Protein AF-A0A958K4T0-F1 (afdb_monomer)

pLDDT: mean 79.33, std 17.65, range [41.06, 98.12]

Structure (mmCIF, N/CA/C/O backbone):
data_AF-A0A958K4T0-F1
#
_entry.id   AF-A0A958K4T0-F1
#
loop_
_atom_site.group_PDB
_atom_site.id
_atom_site.type_symbol
_atom_site.label_atom_id
_atom_site.label_alt_id
_atom_site.label_comp_id
_atom_site.label_asym_id
_atom_site.label_entity_id
_atom_site.label_seq_id
_atom_site.pdbx_PDB_ins_code
_atom_site.Cartn_x
_atom_site.Cartn_y
_atom_site.Cartn_z
_atom_site.occupancy
_atom_site.B_iso_or_equiv
_atom_site.auth_seq_id
_atom_site.auth_comp_id
_atom_site.auth_asym_id
_atom_site.auth_atom_id
_atom_site.pdbx_PDB_model_num
ATOM 1 N N . MET A 1 1 ? 72.490 15.013 -72.540 1.00 47.81 1 MET A N 1
ATOM 2 C CA . MET A 1 1 ? 71.135 15.103 -71.941 1.00 47.81 1 MET A CA 1
ATOM 3 C C . MET A 1 1 ? 70.539 13.709 -71.715 1.00 47.81 1 MET A C 1
ATOM 5 O O . MET A 1 1 ? 69.654 13.302 -72.452 1.00 47.81 1 MET A O 1
ATOM 9 N N . ARG A 1 2 ? 71.038 12.931 -70.743 1.00 43.59 2 ARG A N 1
ATOM 10 C CA . ARG A 1 2 ? 70.554 11.553 -70.482 1.00 43.59 2 ARG A CA 1
ATOM 11 C C . ARG A 1 2 ? 70.583 11.146 -68.995 1.00 43.59 2 ARG A C 1
ATOM 13 O O . ARG A 1 2 ? 70.675 9.969 -68.692 1.00 43.59 2 ARG A O 1
ATOM 20 N N . ILE A 1 3 ? 70.524 12.107 -68.066 1.00 50.81 3 ILE A N 1
ATOM 21 C CA . ILE A 1 3 ? 70.621 11.822 -66.613 1.00 50.81 3 ILE A CA 1
ATOM 22 C C . ILE A 1 3 ? 69.413 12.365 -65.816 1.00 50.81 3 ILE A C 1
ATOM 24 O O . ILE A 1 3 ? 69.164 11.941 -64.697 1.00 50.81 3 ILE A O 1
ATOM 28 N N . ILE A 1 4 ? 68.567 13.215 -66.411 1.00 52.19 4 ILE A N 1
ATOM 29 C CA . ILE A 1 4 ? 67.439 13.857 -65.701 1.00 52.19 4 ILE A CA 1
ATOM 30 C C . ILE A 1 4 ? 66.176 12.966 -65.661 1.00 52.19 4 ILE A C 1
ATOM 32 O O . ILE A 1 4 ? 65.292 13.169 -64.838 1.00 52.19 4 ILE A O 1
ATOM 36 N N . CYS A 1 5 ? 66.096 11.922 -66.493 1.00 45.91 5 CYS A N 1
ATOM 37 C CA . CYS A 1 5 ? 64.881 11.104 -66.624 1.00 45.91 5 CYS A CA 1
ATOM 38 C C . CYS A 1 5 ? 64.717 10.020 -65.534 1.00 45.91 5 CYS A C 1
ATOM 40 O O . CYS A 1 5 ? 63.633 9.473 -65.382 1.00 45.91 5 CYS A O 1
ATOM 42 N N . TRP A 1 6 ? 65.762 9.722 -64.751 1.00 48.47 6 TRP A N 1
ATOM 43 C CA . TRP A 1 6 ? 65.730 8.648 -63.740 1.00 48.47 6 TRP A CA 1
ATOM 44 C C . TRP A 1 6 ? 65.346 9.105 -62.324 1.00 48.47 6 TRP A C 1
ATOM 46 O O . TRP A 1 6 ? 65.053 8.265 -61.482 1.00 48.47 6 TRP A O 1
ATOM 56 N N . LEU A 1 7 ? 65.293 10.414 -62.057 1.00 48.94 7 LEU A N 1
ATOM 57 C CA . LEU A 1 7 ? 64.934 10.950 -60.732 1.00 48.94 7 LEU A CA 1
ATOM 58 C C . LEU A 1 7 ? 63.441 11.278 -60.571 1.00 48.94 7 LEU A C 1
ATOM 60 O O . LEU A 1 7 ? 62.980 11.469 -59.453 1.00 48.94 7 LEU A O 1
ATOM 64 N N . ILE A 1 8 ? 62.670 11.315 -61.663 1.00 53.69 8 ILE A N 1
ATOM 65 C CA . ILE A 1 8 ? 61.227 11.618 -61.614 1.00 53.69 8 ILE A CA 1
ATOM 66 C C . ILE A 1 8 ? 60.390 10.328 -61.526 1.00 53.69 8 ILE A C 1
ATOM 68 O O . ILE A 1 8 ? 59.296 10.336 -60.968 1.00 53.69 8 ILE A O 1
ATOM 72 N N . ALA A 1 9 ? 60.921 9.190 -61.985 1.00 51.44 9 ALA A N 1
ATOM 73 C CA . ALA A 1 9 ? 60.217 7.906 -61.932 1.00 51.44 9 ALA A CA 1
ATOM 74 C C . ALA A 1 9 ? 60.155 7.288 -60.519 1.00 51.44 9 ALA A C 1
ATOM 76 O O . ALA A 1 9 ? 59.230 6.540 -60.220 1.00 51.44 9 ALA A O 1
ATOM 77 N N . THR A 1 10 ? 61.090 7.622 -59.625 1.00 53.91 10 THR A N 1
ATOM 78 C CA . THR A 1 10 ? 61.118 7.110 -58.241 1.00 53.91 10 THR A CA 1
ATOM 79 C C . THR A 1 10 ? 60.274 7.922 -57.258 1.00 53.91 10 THR A C 1
ATOM 81 O O . THR A 1 10 ? 59.956 7.420 -56.185 1.00 53.91 10 THR A O 1
ATOM 84 N N . LEU A 1 11 ? 59.838 9.134 -57.620 1.00 49.97 11 LEU A N 1
ATOM 85 C CA . LEU A 1 11 ? 58.947 9.961 -56.790 1.00 49.97 11 LEU A CA 1
ATOM 86 C C . LEU A 1 11 ? 57.449 9.720 -57.052 1.00 49.97 11 LEU A C 1
ATOM 88 O O . LEU A 1 11 ? 56.618 10.200 -56.288 1.00 49.97 11 LEU A O 1
ATOM 92 N N . LEU A 1 12 ? 57.094 8.940 -58.078 1.00 49.81 12 LEU A N 1
ATOM 93 C CA . LEU A 1 12 ? 55.703 8.602 -58.419 1.00 49.81 12 LEU A CA 1
ATOM 94 C C . LEU A 1 12 ? 55.259 7.202 -57.956 1.00 49.81 12 LEU A C 1
ATOM 96 O O . LEU A 1 12 ? 54.105 6.838 -58.154 1.00 49.81 12 LEU A O 1
ATOM 100 N N . PHE A 1 13 ? 56.131 6.436 -57.291 1.00 46.28 13 PHE A N 1
ATOM 101 C CA . PHE A 1 13 ? 55.822 5.080 -56.807 1.00 46.28 13 PHE A CA 1
ATOM 102 C C . PHE A 1 13 ? 55.464 4.989 -55.310 1.00 46.28 13 PHE A C 1
ATOM 104 O O . PHE A 1 13 ? 55.310 3.891 -54.788 1.00 46.28 13 PHE A O 1
ATOM 111 N N . CYS A 1 14 ? 55.271 6.121 -54.619 1.00 44.72 14 CYS A N 1
ATOM 112 C CA . CYS A 1 14 ? 54.814 6.160 -53.216 1.00 44.72 14 CYS A CA 1
ATOM 113 C C . CYS A 1 14 ? 53.329 6.544 -53.041 1.00 44.72 14 CYS A C 1
ATOM 115 O O . CYS A 1 14 ? 52.906 6.837 -51.926 1.00 44.72 14 CYS A O 1
ATOM 117 N N . SER A 1 15 ? 52.518 6.542 -54.106 1.00 48.66 15 SER A N 1
ATOM 118 C CA . S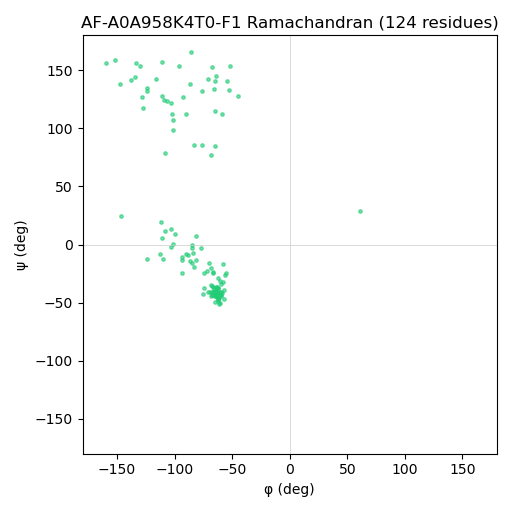ER A 1 15 ? 51.076 6.853 -54.015 1.00 48.66 15 SER A CA 1
ATOM 119 C C . SER A 1 15 ? 50.146 5.653 -54.212 1.00 48.66 15 SER A C 1
ATOM 121 O O . SER A 1 15 ? 48.940 5.838 -54.314 1.00 48.66 15 SER A O 1
ATOM 123 N N . SER A 1 16 ? 50.663 4.422 -54.210 1.00 41.06 16 SER A N 1
ATOM 124 C CA . SER A 1 16 ? 49.832 3.219 -54.066 1.00 41.06 16 SER A CA 1
ATOM 125 C C . SER A 1 16 ? 50.052 2.599 -52.692 1.00 41.06 16 SER A C 1
ATOM 127 O O . SER A 1 16 ? 50.768 1.616 -52.534 1.00 41.06 16 SER A O 1
ATOM 129 N N . CYS A 1 17 ? 49.408 3.186 -51.681 1.00 49.47 17 CYS A N 1
ATOM 130 C CA . CYS A 1 17 ? 48.959 2.408 -50.533 1.00 49.47 17 CYS A CA 1
ATOM 131 C C . CYS A 1 17 ? 47.890 1.428 -51.042 1.00 49.47 17 CYS A C 1
ATOM 133 O O . CYS A 1 17 ? 46.697 1.707 -50.954 1.00 49.47 17 CYS A O 1
ATOM 135 N N . GLU A 1 18 ? 48.301 0.271 -51.563 1.00 47.16 18 GLU A N 1
ATOM 136 C CA . GLU A 1 18 ? 47.472 -0.932 -51.471 1.00 47.16 18 GLU A CA 1
ATOM 137 C C . GLU A 1 18 ? 47.441 -1.338 -49.996 1.00 47.16 18 GLU A C 1
ATOM 139 O O . GLU A 1 18 ? 48.159 -2.217 -49.521 1.00 47.16 18 GLU A O 1
ATOM 144 N N . GLN A 1 19 ? 46.638 -0.608 -49.228 1.00 49.94 19 GLN A N 1
ATOM 145 C CA . GLN A 1 19 ? 46.312 -0.962 -47.864 1.00 49.94 19 GLN A CA 1
ATOM 146 C C . GLN A 1 19 ? 45.305 -2.104 -47.955 1.00 49.94 19 GLN A C 1
ATOM 148 O O . GLN A 1 19 ? 44.095 -1.897 -47.994 1.00 49.94 19 GLN A O 1
ATOM 153 N N . SER A 1 20 ? 45.842 -3.318 -48.080 1.00 49.03 20 SER A N 1
ATOM 154 C CA . SER A 1 20 ? 45.088 -4.555 -47.910 1.00 49.03 20 SER A CA 1
ATOM 155 C C . SER A 1 20 ? 44.215 -4.416 -46.653 1.00 49.03 20 SER A C 1
ATOM 157 O O . SER A 1 20 ? 44.745 -3.988 -45.617 1.00 49.03 20 SER A O 1
ATOM 159 N N . PRO A 1 21 ? 42.894 -4.677 -46.720 1.00 50.00 21 PRO A N 1
ATOM 160 C CA . PRO A 1 21 ? 42.018 -4.506 -45.571 1.00 50.00 21 PRO A CA 1
ATOM 161 C C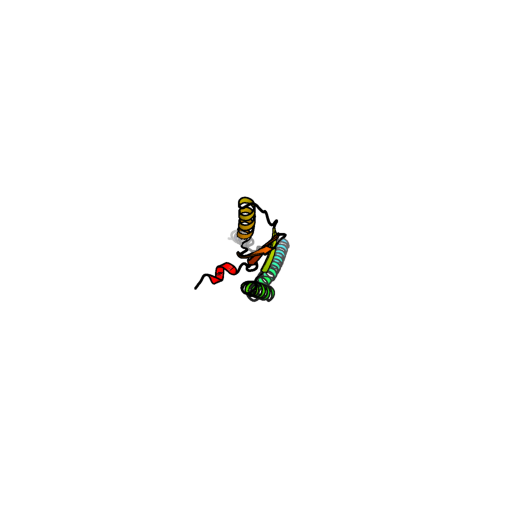 . PRO A 1 21 ? 42.530 -5.403 -44.444 1.00 50.00 21 PRO A C 1
ATOM 163 O O . PRO A 1 21 ? 42.566 -6.626 -44.549 1.00 50.00 21 PRO A O 1
ATOM 166 N N . SER A 1 22 ? 43.034 -4.768 -43.387 1.00 57.50 22 SER A N 1
ATOM 167 C CA . SER A 1 22 ? 43.553 -5.475 -42.224 1.00 57.50 22 SER A CA 1
ATOM 168 C C . SER A 1 22 ? 42.395 -6.202 -41.533 1.00 57.50 22 SER A C 1
ATOM 170 O O . SER A 1 22 ? 41.376 -5.558 -41.260 1.00 57.50 22 SER A O 1
ATOM 172 N N . PRO A 1 23 ? 42.549 -7.487 -41.158 1.00 63.56 23 PRO A N 1
ATOM 173 C CA . PRO A 1 23 ? 41.507 -8.268 -40.482 1.00 63.56 23 PRO A CA 1
ATOM 174 C C . PRO A 1 23 ? 41.036 -7.638 -39.159 1.00 63.56 23 PRO A C 1
ATOM 176 O O . PRO A 1 23 ? 39.962 -7.962 -38.660 1.00 63.56 23 PRO A O 1
ATOM 179 N N . ALA A 1 24 ? 41.811 -6.704 -38.596 1.00 65.69 24 ALA A N 1
ATOM 180 C CA . ALA A 1 24 ? 41.431 -5.939 -37.414 1.00 65.69 24 ALA A CA 1
ATOM 181 C C . ALA A 1 24 ? 40.267 -4.961 -37.668 1.00 65.69 24 ALA A C 1
ATOM 183 O O . ALA A 1 24 ? 39.436 -4.765 -36.784 1.00 65.69 24 ALA A O 1
ATOM 184 N N . ILE A 1 25 ? 40.178 -4.351 -38.857 1.00 71.62 25 ILE A N 1
ATOM 185 C CA . ILE A 1 25 ? 39.094 -3.404 -39.173 1.00 71.62 25 ILE A CA 1
ATOM 186 C C . ILE A 1 25 ? 37.782 -4.151 -39.419 1.00 71.62 25 ILE A C 1
ATOM 188 O O . ILE A 1 25 ? 36.729 -3.699 -38.966 1.00 71.62 25 ILE A O 1
ATOM 192 N N . ASP A 1 26 ? 37.846 -5.322 -40.051 1.00 73.69 26 ASP A N 1
ATOM 193 C CA . ASP A 1 26 ? 36.665 -6.156 -40.275 1.00 73.69 26 ASP A CA 1
ATOM 194 C C . ASP A 1 26 ? 36.093 -6.696 -38.956 1.00 73.69 26 ASP A C 1
ATOM 196 O O . ASP A 1 26 ? 34.887 -6.600 -38.736 1.00 73.69 26 ASP A O 1
ATOM 200 N N . GLN A 1 27 ? 36.944 -7.117 -38.011 1.00 73.00 27 GLN A N 1
ATOM 201 C CA . GLN A 1 27 ? 36.503 -7.527 -36.668 1.00 73.00 27 GLN A CA 1
ATOM 202 C C . GLN A 1 27 ? 35.849 -6.386 -35.876 1.00 73.00 27 GLN A C 1
ATOM 204 O O . GLN A 1 27 ? 34.851 -6.598 -35.184 1.00 73.00 27 GLN A O 1
ATOM 209 N N . VAL A 1 28 ? 36.373 -5.160 -35.984 1.00 77.38 28 VAL A N 1
ATOM 210 C CA . VAL A 1 28 ? 35.768 -3.984 -35.338 1.00 77.38 28 VAL A CA 1
ATOM 211 C C . VAL A 1 28 ? 34.416 -3.654 -35.970 1.00 77.38 28 VAL A C 1
ATOM 213 O O . VAL A 1 28 ? 33.462 -3.357 -35.252 1.00 77.38 28 VAL A O 1
ATOM 216 N N . LYS A 1 29 ? 34.298 -3.745 -37.298 1.00 80.88 29 LYS A N 1
ATOM 217 C CA . LYS A 1 29 ? 33.042 -3.514 -38.023 1.00 80.88 29 LYS A CA 1
ATOM 218 C C . LYS A 1 29 ? 31.979 -4.549 -37.653 1.00 80.88 29 LYS A C 1
ATOM 220 O O . LYS A 1 29 ? 30.824 -4.191 -37.421 1.00 80.88 29 LYS A O 1
ATOM 225 N N . GLU A 1 30 ? 32.372 -5.811 -37.539 1.00 78.31 30 GLU A N 1
ATOM 226 C CA . GLU A 1 30 ? 31.489 -6.910 -37.160 1.00 78.31 30 GLU A CA 1
ATOM 227 C C . GLU A 1 30 ? 31.046 -6.785 -35.692 1.00 78.31 30 GLU A C 1
ATOM 229 O O . GLU A 1 30 ? 29.847 -6.821 -35.398 1.00 78.31 30 GLU A O 1
ATOM 234 N N . GLY A 1 31 ? 31.974 -6.468 -34.780 1.00 71.88 31 GLY A N 1
ATOM 235 C CA . GLY A 1 31 ? 31.673 -6.167 -33.378 1.00 71.88 31 GLY A CA 1
ATOM 236 C C . GLY A 1 31 ? 30.722 -4.976 -33.209 1.00 71.88 31 GLY A C 1
ATOM 237 O O . GLY A 1 31 ? 29.744 -5.064 -32.458 1.00 71.88 31 GLY A O 1
ATOM 238 N N . LEU A 1 32 ? 30.944 -3.896 -33.964 1.00 81.50 32 LEU A N 1
ATOM 239 C CA . LEU A 1 32 ? 30.093 -2.705 -33.967 1.00 81.50 32 LEU A CA 1
ATOM 240 C C . LEU A 1 32 ? 28.691 -3.020 -34.506 1.00 81.50 32 LEU A C 1
ATOM 242 O O . LEU A 1 32 ? 27.703 -2.624 -33.890 1.00 81.50 32 LEU A O 1
ATOM 246 N N . SER A 1 33 ? 28.594 -3.778 -35.601 1.00 80.62 33 SER A N 1
ATOM 247 C CA . SER A 1 33 ? 27.310 -4.181 -36.187 1.00 80.62 33 SER A CA 1
ATOM 248 C C . SER A 1 33 ? 26.494 -5.069 -35.242 1.00 80.62 33 SER A C 1
ATOM 250 O O . SER A 1 33 ? 25.299 -4.840 -35.059 1.00 80.62 33 SER A O 1
ATOM 252 N N . SER A 1 34 ? 27.145 -6.008 -34.546 1.00 83.38 34 SER A N 1
ATOM 253 C CA . SER A 1 34 ? 26.477 -6.876 -33.571 1.00 83.38 34 SER A CA 1
ATOM 254 C C . SER A 1 34 ? 25.979 -6.093 -32.352 1.00 83.38 34 SER A C 1
ATOM 256 O O . SER A 1 34 ? 24.898 -6.366 -31.829 1.00 83.38 34 SER A O 1
ATOM 258 N N . THR A 1 35 ? 26.739 -5.083 -31.921 1.00 80.00 35 THR A N 1
ATOM 259 C CA . THR A 1 35 ? 26.374 -4.225 -30.789 1.00 80.00 35 THR A CA 1
ATOM 260 C C . THR A 1 35 ? 25.210 -3.311 -31.161 1.00 80.00 35 THR A C 1
ATOM 262 O O . THR A 1 35 ? 24.270 -3.178 -30.382 1.00 80.00 35 THR A O 1
ATOM 265 N N . TRP A 1 36 ? 25.217 -2.751 -32.374 1.00 80.44 36 TRP A N 1
ATOM 266 C CA . TRP A 1 36 ? 24.106 -1.958 -32.903 1.00 80.44 36 TRP A CA 1
ATOM 267 C C . TRP A 1 36 ? 22.832 -2.773 -33.095 1.00 80.44 36 TRP A C 1
ATOM 269 O O . TRP A 1 36 ? 21.760 -2.291 -32.746 1.00 80.44 36 TRP A O 1
ATOM 279 N N . SER A 1 37 ? 22.939 -4.012 -33.578 1.00 79.75 37 SER A N 1
ATOM 280 C CA . SER A 1 37 ? 21.782 -4.904 -33.714 1.00 79.75 37 SER A CA 1
ATOM 281 C C . SER A 1 37 ? 21.154 -5.208 -32.353 1.00 79.75 37 SER A C 1
ATOM 283 O O . SER A 1 37 ? 19.952 -5.045 -32.174 1.00 79.75 37 SER A O 1
ATOM 285 N N . LYS A 1 38 ? 21.972 -5.551 -31.347 1.00 81.19 38 LYS A N 1
ATOM 286 C CA . LYS A 1 38 ? 21.495 -5.797 -29.974 1.00 81.19 38 LYS A CA 1
ATOM 287 C C . LYS A 1 38 ? 20.906 -4.545 -29.320 1.00 81.19 38 LYS A C 1
ATOM 289 O O . LYS A 1 38 ? 19.935 -4.640 -28.564 1.00 81.19 38 LYS A O 1
ATOM 294 N N . ALA A 1 39 ? 21.487 -3.377 -29.591 1.00 77.50 39 ALA A N 1
ATOM 295 C CA . ALA A 1 39 ? 20.961 -2.101 -29.124 1.00 77.50 39 ALA A CA 1
ATOM 296 C C . ALA A 1 39 ? 19.612 -1.783 -29.786 1.00 77.50 39 ALA A C 1
ATOM 298 O O . ALA A 1 39 ? 18.685 -1.409 -29.076 1.00 77.50 39 ALA A O 1
ATOM 299 N N . GLY A 1 40 ? 19.476 -2.011 -31.097 1.00 79.19 40 GLY A N 1
ATOM 300 C CA . GLY A 1 40 ? 18.229 -1.851 -31.849 1.00 79.19 40 GLY A CA 1
ATOM 301 C C . GLY A 1 40 ? 17.116 -2.767 -31.344 1.00 79.19 40 GLY A C 1
ATOM 302 O O . GLY A 1 40 ? 16.059 -2.283 -30.962 1.00 79.19 40 GLY A O 1
ATOM 303 N N . GLU A 1 41 ? 17.387 -4.065 -31.193 1.00 76.31 41 GLU A N 1
ATOM 304 C CA . GLU A 1 41 ? 16.424 -5.033 -30.635 1.00 76.31 41 GLU A CA 1
ATOM 305 C C . GLU A 1 41 ? 16.000 -4.702 -29.197 1.00 76.31 41 GLU A C 1
ATOM 307 O O . GLU A 1 41 ? 14.890 -5.010 -28.752 1.00 76.31 41 GLU A O 1
ATOM 312 N N . THR A 1 42 ? 16.897 -4.101 -28.417 1.00 73.69 42 THR A N 1
ATOM 313 C CA . THR A 1 42 ? 16.563 -3.637 -27.070 1.00 73.69 42 THR A CA 1
ATOM 314 C C . THR A 1 42 ? 15.723 -2.369 -27.136 1.00 73.69 42 THR A C 1
ATOM 316 O O . THR A 1 42 ? 14.720 -2.291 -26.437 1.00 73.69 42 THR A O 1
ATOM 319 N N . LEU A 1 43 ? 16.068 -1.422 -28.008 1.00 73.38 43 LEU A N 1
ATOM 320 C CA . LEU A 1 43 ? 15.319 -0.186 -28.209 1.00 73.38 43 LEU A CA 1
ATOM 321 C C . LEU A 1 43 ? 13.887 -0.472 -28.675 1.00 73.38 43 LEU A C 1
ATOM 323 O O . LEU A 1 43 ? 12.947 0.078 -28.107 1.00 73.38 43 LEU A O 1
ATOM 327 N N . ASP A 1 44 ? 13.714 -1.400 -29.618 1.00 72.62 44 ASP A N 1
ATOM 328 C CA . ASP A 1 44 ? 12.414 -1.792 -30.166 1.00 72.62 44 ASP A CA 1
ATOM 329 C C . ASP A 1 44 ? 11.468 -2.337 -29.090 1.00 72.62 44 ASP A C 1
ATOM 331 O O . ASP A 1 44 ? 10.273 -2.034 -29.116 1.00 72.62 44 ASP A O 1
ATOM 335 N N . ARG A 1 45 ? 11.995 -3.033 -28.072 1.00 69.94 45 ARG A N 1
ATOM 336 C CA . ARG A 1 45 ? 11.218 -3.522 -26.914 1.00 69.94 45 ARG A CA 1
ATOM 337 C C . ARG A 1 45 ? 10.711 -2.420 -25.981 1.00 69.94 45 ARG A C 1
ATOM 339 O O . ARG A 1 45 ? 9.769 -2.667 -25.227 1.00 69.94 45 ARG A O 1
ATOM 346 N N . TYR A 1 46 ? 11.319 -1.237 -26.025 1.00 69.88 46 TYR A N 1
ATOM 347 C CA . TYR A 1 46 ? 10.928 -0.070 -25.229 1.00 69.88 46 TYR A CA 1
ATOM 348 C C . TYR A 1 46 ? 10.320 1.047 -26.080 1.00 69.88 46 TYR A C 1
ATOM 350 O O . TYR A 1 46 ? 10.005 2.116 -25.556 1.00 69.88 46 TYR A O 1
ATOM 358 N N . THR A 1 47 ? 10.106 0.817 -27.380 1.00 76.00 47 THR A N 1
ATOM 359 C CA . THR A 1 47 ? 9.352 1.768 -28.197 1.00 76.00 47 THR A CA 1
ATOM 360 C C . THR A 1 47 ? 7.907 1.859 -27.694 1.00 76.00 47 THR A C 1
ATOM 362 O O . THR A 1 47 ? 7.327 0.838 -27.301 1.00 76.00 47 THR A O 1
ATOM 365 N N . PRO A 1 48 ? 7.274 3.047 -27.753 1.00 71.81 48 PRO A N 1
ATOM 366 C CA . PRO A 1 48 ? 5.876 3.228 -27.344 1.00 71.81 48 PRO A CA 1
ATOM 367 C C . PRO A 1 48 ? 4.889 2.297 -28.065 1.00 71.81 48 PRO A C 1
ATOM 369 O O . PRO A 1 48 ? 3.814 2.001 -27.551 1.00 71.81 48 PRO A O 1
ATOM 372 N N . ASN A 1 49 ? 5.255 1.824 -29.260 1.00 74.38 49 ASN A N 1
ATOM 373 C CA . ASN A 1 49 ? 4.419 0.953 -30.079 1.00 74.38 49 ASN A CA 1
ATOM 374 C C . ASN A 1 49 ? 4.591 -0.541 -29.785 1.00 74.38 49 ASN A C 1
ATOM 376 O O . ASN A 1 49 ? 3.790 -1.330 -30.294 1.00 74.38 49 ASN A O 1
ATOM 380 N N . SER A 1 50 ? 5.581 -0.924 -28.976 1.00 83.50 50 SER A N 1
ATOM 381 C CA . SER A 1 50 ? 5.778 -2.314 -28.573 1.00 83.50 50 SER A CA 1
ATOM 382 C C . SER A 1 50 ? 4.607 -2.819 -27.724 1.00 83.50 50 SER A C 1
ATOM 384 O O . SER A 1 50 ? 4.071 -2.115 -26.863 1.00 83.50 50 SER A O 1
ATOM 386 N N . ASP A 1 51 ? 4.207 -4.072 -27.936 1.00 83.00 51 ASP A N 1
ATOM 387 C CA . ASP A 1 51 ? 3.083 -4.670 -27.205 1.00 83.00 51 ASP A CA 1
ATOM 388 C C . ASP A 1 51 ? 3.379 -4.851 -25.709 1.00 83.00 51 ASP A C 1
ATOM 390 O O . ASP A 1 51 ? 2.465 -4.931 -24.889 1.00 83.00 51 ASP A O 1
ATOM 394 N N . SER A 1 52 ? 4.657 -4.924 -25.326 1.00 79.94 52 SER A N 1
ATOM 395 C CA . SER A 1 52 ? 5.098 -4.900 -23.927 1.00 79.94 52 SER A CA 1
ATOM 396 C C . SER A 1 52 ? 4.778 -3.568 -23.259 1.00 79.94 52 SER A C 1
ATOM 398 O O . SER A 1 52 ? 4.177 -3.564 -22.185 1.00 79.94 52 SER A O 1
ATOM 400 N N . VAL A 1 53 ? 5.138 -2.449 -23.894 1.00 79.31 53 VAL A N 1
ATOM 401 C CA . VAL A 1 53 ? 4.890 -1.111 -23.344 1.00 79.31 53 VAL A CA 1
ATOM 402 C C . VAL A 1 53 ? 3.394 -0.819 -23.313 1.00 79.31 53 VAL A C 1
ATOM 404 O O . VAL A 1 53 ? 2.900 -0.384 -22.279 1.00 79.31 53 VAL A O 1
ATOM 407 N N . LYS A 1 54 ? 2.645 -1.157 -24.372 1.00 82.94 54 LYS A N 1
ATOM 408 C CA . LYS A 1 54 ? 1.180 -0.991 -24.393 1.00 82.94 54 LYS A CA 1
ATOM 409 C C . LYS A 1 54 ? 0.487 -1.736 -23.255 1.00 82.94 54 LYS A C 1
ATOM 411 O O . LYS A 1 54 ? -0.344 -1.144 -22.577 1.00 82.94 54 LYS A O 1
ATOM 416 N N . ARG A 1 55 ? 0.838 -3.007 -23.022 1.00 84.75 55 ARG A N 1
ATOM 417 C CA . ARG A 1 55 ? 0.274 -3.786 -21.905 1.00 84.75 55 ARG A CA 1
ATOM 418 C C . ARG A 1 55 ? 0.619 -3.165 -20.558 1.00 84.75 55 ARG A C 1
ATOM 420 O O . ARG A 1 55 ? -0.275 -2.941 -19.760 1.00 84.75 55 ARG A O 1
ATOM 427 N N . MET A 1 56 ? 1.882 -2.796 -20.349 1.00 82.56 56 MET A N 1
ATOM 428 C CA . 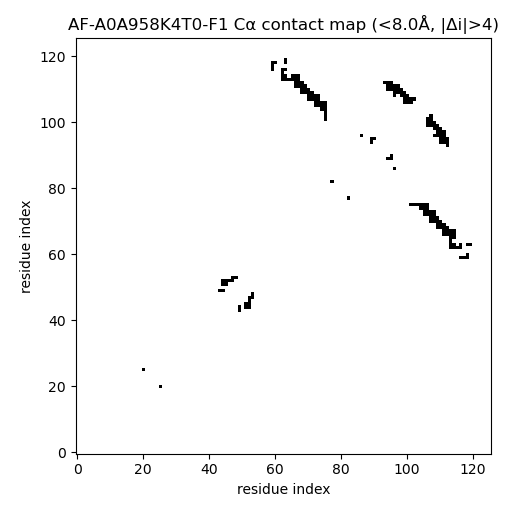MET A 1 56 ? 2.302 -2.126 -19.117 1.00 82.56 56 MET A CA 1
ATOM 429 C C . MET A 1 56 ? 1.555 -0.803 -18.895 1.00 82.56 56 MET A C 1
ATOM 431 O O . MET A 1 56 ? 1.156 -0.503 -17.775 1.00 82.56 56 MET A O 1
ATOM 435 N N . THR A 1 57 ? 1.336 -0.015 -19.951 1.00 84.25 57 THR A N 1
ATOM 436 C CA . THR A 1 57 ? 0.548 1.220 -19.869 1.00 84.25 57 THR A CA 1
ATOM 437 C C . THR A 1 57 ? -0.910 0.937 -19.526 1.00 84.25 57 THR A C 1
ATOM 439 O O . THR A 1 57 ? -1.456 1.625 -18.671 1.00 84.25 57 THR A O 1
ATOM 442 N N . LEU A 1 58 ? -1.539 -0.062 -20.151 1.00 85.62 58 LEU A N 1
ATOM 443 C CA . LEU A 1 58 ? -2.922 -0.435 -19.845 1.00 85.62 58 LEU A CA 1
ATOM 444 C C . LEU A 1 58 ? -3.073 -0.887 -18.388 1.00 85.62 58 LEU A C 1
ATOM 446 O O . LEU A 1 58 ? -3.953 -0.375 -17.704 1.00 85.62 58 LEU A O 1
ATOM 450 N N . ASP A 1 59 ? -2.171 -1.739 -17.896 1.00 87.00 59 ASP A N 1
ATOM 451 C CA . ASP A 1 59 ? -2.156 -2.182 -16.497 1.00 87.00 59 ASP A CA 1
ATOM 452 C C . ASP A 1 59 ? -2.004 -0.992 -15.531 1.00 87.00 59 ASP A C 1
ATOM 454 O O . ASP A 1 59 ? -2.664 -0.920 -14.495 1.00 87.00 59 ASP A O 1
ATOM 458 N N . GLU A 1 60 ? -1.135 -0.028 -15.851 1.00 87.38 60 GLU A N 1
ATOM 459 C CA . GLU A 1 60 ? -0.966 1.183 -15.042 1.00 87.38 60 GLU A CA 1
ATOM 460 C C . GLU A 1 60 ? -2.195 2.099 -15.080 1.00 87.38 60 GLU A C 1
ATOM 462 O O . GLU A 1 60 ? -2.532 2.704 -14.063 1.00 87.38 60 GLU A O 1
ATOM 467 N N . VAL A 1 61 ? -2.881 2.196 -16.221 1.00 85.88 61 VAL A N 1
ATOM 468 C CA . VAL A 1 61 ? -4.122 2.970 -16.347 1.00 85.88 61 VAL A CA 1
ATOM 469 C C . VAL A 1 61 ? -5.255 2.306 -15.571 1.00 85.88 61 VAL A C 1
ATOM 471 O O . VAL A 1 61 ? -6.005 2.995 -14.885 1.00 85.88 61 VAL A O 1
ATOM 474 N N . GLU A 1 62 ? -5.367 0.980 -15.620 1.00 86.81 62 GLU A N 1
ATOM 475 C CA . GLU A 1 62 ? -6.395 0.237 -14.891 1.00 86.81 62 GLU A CA 1
ATOM 476 C C . GLU A 1 62 ? -6.282 0.459 -13.376 1.00 86.81 62 GLU A C 1
ATOM 478 O O . GLU A 1 62 ? -7.283 0.719 -12.703 1.00 86.81 62 GLU A O 1
ATOM 483 N N . LYS A 1 63 ? -5.053 0.488 -12.841 1.00 87.38 63 LYS A N 1
ATOM 484 C CA . LYS A 1 63 ? -4.785 0.786 -11.422 1.00 87.38 63 LYS A CA 1
ATOM 485 C C . LYS A 1 63 ? -5.355 2.125 -10.953 1.00 87.38 63 LYS A C 1
ATOM 487 O O . LYS A 1 63 ? -5.642 2.260 -9.765 1.00 87.38 63 LYS A O 1
ATOM 492 N N . LEU A 1 64 ? -5.542 3.105 -11.841 1.00 82.12 64 LEU A N 1
ATOM 493 C CA . LEU A 1 64 ? -6.112 4.410 -11.481 1.00 82.12 64 LEU A CA 1
ATOM 494 C C . LEU A 1 64 ? -7.581 4.308 -11.045 1.00 82.12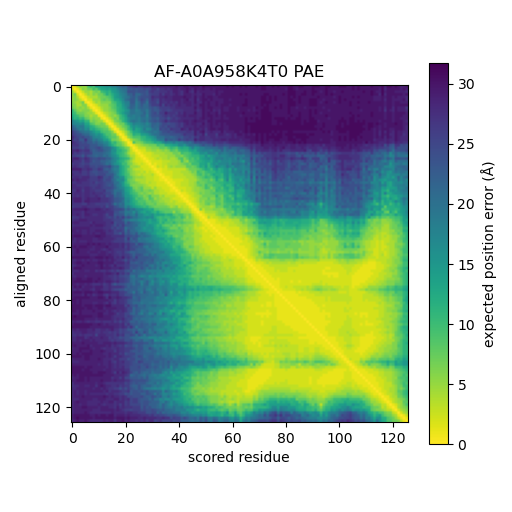 64 LEU A C 1
ATOM 496 O O . LEU A 1 64 ? -8.047 5.147 -10.275 1.00 82.12 64 LEU A O 1
ATOM 500 N N . PHE A 1 65 ? -8.294 3.274 -11.492 1.00 83.00 65 PHE A N 1
ATOM 501 C CA . PHE A 1 65 ? -9.718 3.074 -11.210 1.00 83.00 65 PHE A CA 1
ATOM 502 C C . PHE A 1 65 ? -9.985 2.017 -10.132 1.00 83.00 65 PHE A C 1
ATOM 504 O O . PHE A 1 65 ? -11.135 1.800 -9.752 1.00 83.00 65 PHE A O 1
ATOM 511 N N . LEU A 1 66 ? -8.935 1.375 -9.618 1.00 89.94 66 LEU A N 1
ATOM 512 C CA . LEU A 1 66 ? -9.031 0.365 -8.572 1.00 89.94 66 LEU A CA 1
ATOM 513 C C . LEU A 1 66 ? -8.784 0.967 -7.184 1.00 89.94 66 LEU A C 1
ATOM 515 O O . LEU A 1 66 ? -8.061 1.956 -7.024 1.00 89.94 66 LEU A O 1
ATOM 519 N N . TYR A 1 67 ? -9.363 0.319 -6.174 1.00 92.56 67 TYR A N 1
ATOM 520 C CA . TYR A 1 67 ? -9.106 0.587 -4.763 1.00 92.56 67 TYR A CA 1
ATOM 521 C C . TYR A 1 67 ? -8.658 -0.690 -4.056 1.00 92.56 67 TYR A C 1
ATOM 523 O O . TYR A 1 67 ? -9.289 -1.739 -4.170 1.00 92.56 67 TYR A O 1
ATOM 531 N N . GLU A 1 68 ? -7.580 -0.575 -3.291 1.00 94.94 68 GLU A N 1
ATOM 532 C CA . GLU A 1 68 ? -7.179 -1.554 -2.291 1.00 94.94 68 GLU A CA 1
ATOM 533 C C . GLU A 1 68 ? -7.900 -1.232 -0.984 1.00 94.94 68 GLU A C 1
ATOM 535 O O . GLU A 1 68 ? -7.981 -0.065 -0.591 1.00 94.94 68 GLU A O 1
ATOM 540 N N . TYR A 1 69 ? -8.386 -2.264 -0.300 1.00 96.69 69 TYR A N 1
ATOM 541 C CA . TYR A 1 69 ? -9.035 -2.148 1.001 1.00 96.69 69 TYR A CA 1
ATOM 542 C C . TYR A 1 69 ? -8.219 -2.881 2.055 1.00 96.69 69 TYR A C 1
ATOM 544 O O . TYR A 1 69 ? -7.662 -3.949 1.796 1.00 96.69 69 TYR A O 1
ATOM 552 N N . ARG A 1 70 ? -8.173 -2.303 3.250 1.00 96.81 70 ARG A N 1
ATOM 553 C CA . ARG A 1 70 ? -7.522 -2.881 4.419 1.00 96.81 70 ARG A CA 1
ATOM 554 C C . ARG A 1 70 ? -8.404 -2.670 5.639 1.00 96.81 70 ARG A C 1
ATOM 556 O O . ARG A 1 70 ? -9.043 -1.626 5.777 1.00 96.81 70 ARG A O 1
ATOM 563 N N . VAL A 1 71 ? -8.436 -3.685 6.492 1.00 97.75 71 VAL A N 1
ATOM 564 C CA . VAL A 1 71 ? -9.116 -3.657 7.783 1.00 97.75 71 VAL A CA 1
ATOM 565 C C . VAL A 1 71 ? -8.108 -4.103 8.829 1.00 97.75 71 VAL A C 1
ATOM 567 O O . VAL A 1 71 ? -7.485 -5.150 8.659 1.00 97.75 71 VAL A O 1
ATOM 570 N N . ASP A 1 72 ? -7.934 -3.298 9.870 1.00 97.69 72 ASP A N 1
ATOM 571 C CA . ASP A 1 72 ? -7.050 -3.605 10.990 1.00 97.69 72 ASP A CA 1
ATOM 572 C C . ASP A 1 72 ? -7.841 -3.556 12.295 1.00 97.69 72 ASP A C 1
ATOM 574 O O . ASP A 1 72 ? -8.593 -2.610 12.535 1.00 97.69 72 ASP A O 1
ATOM 578 N N . ASP A 1 73 ? -7.633 -4.559 13.142 1.00 97.69 73 ASP A N 1
ATOM 579 C CA . ASP A 1 73 ? -8.261 -4.663 14.454 1.00 97.69 73 ASP A CA 1
ATOM 580 C C . ASP A 1 73 ? -7.246 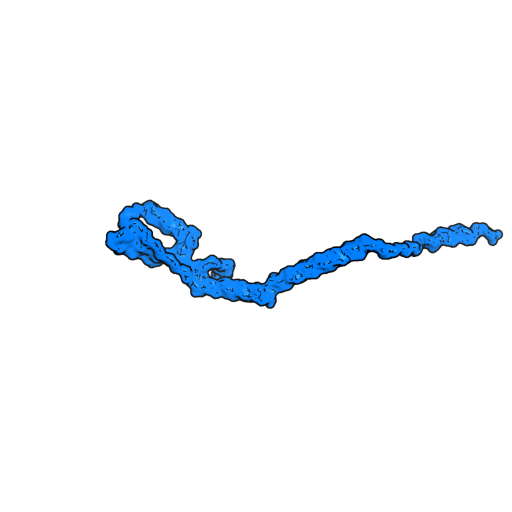-4.270 15.537 1.00 97.69 73 ASP A C 1
ATOM 582 O O . ASP A 1 73 ? -6.149 -4.828 15.634 1.00 97.69 73 ASP A O 1
ATOM 586 N N . LEU A 1 74 ? -7.597 -3.261 16.333 1.00 97.19 74 LEU A N 1
ATOM 587 C CA . LEU A 1 74 ? -6.770 -2.700 17.398 1.00 97.19 74 LEU A CA 1
ATOM 588 C C . LEU A 1 74 ? -7.365 -3.022 18.774 1.00 97.19 74 LEU A C 1
ATOM 590 O O . LEU A 1 74 ? -8.579 -3.208 18.895 1.00 97.19 74 LEU A O 1
ATOM 594 N N . PRO A 1 75 ? -6.551 -3.020 19.844 1.00 96.62 75 PRO A N 1
ATOM 595 C CA . PRO A 1 75 ? -7.065 -3.140 21.203 1.00 96.62 75 PRO A CA 1
ATOM 596 C C . PRO A 1 75 ? -8.132 -2.071 21.512 1.00 96.62 75 PRO A C 1
ATOM 598 O O . PRO A 1 75 ? -7.978 -0.913 21.110 1.00 96.62 75 PRO A O 1
ATOM 601 N N . PRO A 1 76 ? -9.204 -2.415 22.247 1.00 93.75 76 PRO A N 1
ATOM 602 C CA . PRO A 1 76 ? -10.336 -1.517 22.506 1.00 93.75 76 PRO A CA 1
ATOM 603 C C . PRO A 1 76 ? -9.982 -0.353 23.449 1.00 93.75 76 PRO A C 1
ATOM 605 O O . PRO A 1 76 ? -10.727 0.632 23.545 1.00 93.75 76 PRO A O 1
ATOM 608 N N . ASP A 1 77 ? -8.859 -0.488 24.152 1.00 94.44 77 ASP A N 1
ATOM 609 C CA . ASP A 1 77 ? -8.259 0.429 25.116 1.00 94.44 77 ASP A CA 1
ATOM 610 C C . ASP A 1 77 ? -6.943 1.046 24.605 1.00 94.44 77 ASP A C 1
ATOM 612 O O . ASP A 1 77 ? -6.148 1.562 25.393 1.00 94.44 77 ASP A O 1
ATOM 616 N N . ILE A 1 78 ? -6.703 1.018 23.286 1.00 96.38 78 ILE A N 1
ATOM 617 C CA . ILE A 1 78 ? -5.538 1.669 22.681 1.00 96.38 78 ILE A CA 1
ATOM 618 C C . ILE A 1 78 ? -5.450 3.144 23.110 1.00 96.38 78 ILE A C 1
ATOM 620 O O . ILE A 1 78 ? -6.435 3.886 23.080 1.00 96.38 78 ILE A O 1
ATOM 624 N N . SER A 1 79 ? -4.255 3.583 23.522 1.00 97.38 79 SER A N 1
ATOM 625 C CA . SER A 1 79 ? -4.039 4.982 23.893 1.00 97.38 79 SER A CA 1
ATOM 626 C C . SER A 1 79 ? -4.146 5.895 22.672 1.00 97.38 79 SER A C 1
ATOM 628 O O . SER A 1 79 ? -3.844 5.492 21.546 1.00 97.38 79 SER A O 1
ATOM 630 N N . ALA A 1 80 ? -4.535 7.151 22.899 1.00 95.81 80 ALA A N 1
ATOM 631 C CA . ALA A 1 80 ? -4.645 8.143 21.831 1.00 95.81 80 ALA A CA 1
ATOM 632 C C . ALA A 1 80 ? -3.318 8.332 21.073 1.00 95.81 80 ALA A C 1
ATOM 634 O O . ALA A 1 80 ? -3.323 8.423 19.851 1.00 95.81 80 ALA A O 1
ATOM 635 N N . GLU A 1 81 ? -2.188 8.315 21.786 1.00 98.00 81 GLU A N 1
ATOM 636 C CA . GLU A 1 81 ? -0.846 8.429 21.201 1.00 98.00 81 GLU A CA 1
ATOM 637 C C . GLU A 1 81 ? -0.543 7.259 20.258 1.00 98.00 81 GLU A C 1
ATOM 639 O O . GLU A 1 81 ? -0.172 7.473 19.107 1.00 98.00 81 GLU A O 1
ATOM 644 N N . LYS A 1 82 ? -0.792 6.018 20.697 1.00 97.50 82 LYS A N 1
ATOM 645 C CA . LYS A 1 82 ? -0.577 4.823 19.868 1.00 97.50 82 LYS A CA 1
ATOM 646 C C . LYS A 1 82 ? -1.512 4.780 18.667 1.00 97.50 82 LYS A C 1
ATOM 648 O O . LYS A 1 82 ? -1.101 4.376 17.583 1.00 97.50 82 LYS A O 1
ATOM 653 N N . LEU A 1 83 ? -2.766 5.198 18.845 1.00 96.12 83 LEU A N 1
ATOM 654 C CA . LEU A 1 83 ? -3.714 5.304 17.740 1.00 96.12 83 LEU A CA 1
ATOM 655 C C . LEU A 1 83 ? -3.242 6.345 16.720 1.00 96.12 83 LEU A C 1
ATOM 657 O O . LEU A 1 83 ? -3.281 6.086 15.521 1.00 96.12 83 LEU A O 1
ATOM 661 N N . GLN A 1 84 ? -2.756 7.498 17.180 1.00 97.06 84 GLN A N 1
ATOM 662 C CA . GLN A 1 84 ? -2.212 8.533 16.308 1.00 97.06 84 GLN A CA 1
ATOM 663 C C . GLN A 1 84 ? -0.974 8.044 15.548 1.00 97.06 84 GLN A C 1
ATOM 665 O O . GLN A 1 84 ? -0.891 8.263 14.343 1.00 97.06 84 GLN A O 1
ATOM 670 N N . GLU A 1 85 ? -0.038 7.362 16.210 1.00 98.06 85 GLU A N 1
ATOM 671 C CA . GLU A 1 85 ? 1.135 6.760 15.561 1.00 98.06 85 GLU A CA 1
ATOM 672 C C . GLU A 1 85 ? 0.730 5.729 14.502 1.00 98.06 85 GLU A C 1
ATOM 674 O O . GLU A 1 85 ? 1.243 5.746 13.380 1.00 98.06 85 GLU A O 1
ATOM 679 N N . PHE A 1 86 ? -0.241 4.872 14.824 1.00 97.44 86 PHE A N 1
ATOM 680 C CA . PHE A 1 86 ? -0.774 3.885 13.894 1.00 97.44 86 PHE A CA 1
ATOM 681 C C . PHE A 1 86 ? -1.403 4.556 12.665 1.00 97.44 86 PHE A C 1
ATOM 683 O O . PHE A 1 86 ? -1.016 4.257 11.534 1.00 97.44 86 PHE A O 1
ATOM 690 N N . LEU A 1 87 ? -2.304 5.521 12.865 1.00 96.12 87 LEU A N 1
ATOM 691 C CA . LEU A 1 87 ? -2.937 6.261 11.770 1.00 96.12 87 LEU A CA 1
ATOM 692 C C . LEU A 1 87 ? -1.917 7.066 10.950 1.00 96.12 87 LEU A C 1
ATOM 694 O O . LEU A 1 87 ? -2.027 7.126 9.726 1.00 96.12 87 LEU A O 1
ATOM 698 N N . ALA A 1 88 ? -0.892 7.635 11.587 1.00 97.25 88 ALA A N 1
ATOM 699 C CA . ALA A 1 88 ? 0.188 8.332 10.895 1.00 97.25 88 ALA A CA 1
ATOM 700 C C . ALA A 1 88 ? 1.010 7.381 10.013 1.00 97.25 88 ALA A C 1
ATOM 702 O O . ALA A 1 88 ? 1.352 7.738 8.885 1.00 97.25 88 ALA A O 1
ATOM 703 N N . SER A 1 89 ? 1.282 6.158 10.484 1.00 97.75 89 SER A N 1
ATOM 704 C CA . SER A 1 89 ? 1.976 5.137 9.690 1.00 97.75 89 SER A CA 1
ATOM 705 C C . SER A 1 89 ? 1.167 4.732 8.452 1.00 97.75 89 SER A C 1
ATOM 707 O O . SER A 1 89 ? 1.707 4.662 7.347 1.00 97.75 89 SER A O 1
ATOM 709 N N . LEU A 1 90 ? -0.153 4.586 8.602 1.00 96.69 90 LEU A N 1
ATOM 710 C CA . LEU A 1 90 ? -1.068 4.331 7.492 1.00 96.69 90 LEU A CA 1
ATOM 711 C C . LEU A 1 90 ? -1.097 5.499 6.500 1.00 96.69 90 LEU A C 1
ATOM 713 O O . LEU A 1 90 ? -1.012 5.277 5.290 1.00 96.69 90 LEU A O 1
ATOM 717 N N . GLY A 1 91 ? -1.139 6.738 6.996 1.00 95.00 91 GLY A N 1
ATOM 718 C CA . GLY A 1 91 ? -1.077 7.942 6.169 1.00 95.00 91 GLY A CA 1
ATOM 719 C C . GLY A 1 91 ? 0.236 8.070 5.386 1.00 95.00 91 GLY A C 1
ATOM 720 O O . GLY A 1 91 ? 0.213 8.450 4.214 1.00 95.00 91 GLY A O 1
ATOM 721 N N . ALA A 1 92 ? 1.372 7.680 5.976 1.00 95.19 92 ALA A N 1
ATOM 722 C CA . ALA A 1 92 ? 2.664 7.630 5.284 1.00 95.19 92 ALA A CA 1
ATOM 723 C C . ALA A 1 92 ? 2.646 6.635 4.108 1.00 95.19 92 ALA A C 1
ATOM 725 O O . ALA A 1 92 ? 3.152 6.929 3.022 1.00 95.19 92 ALA A O 1
ATOM 726 N N . ASP A 1 93 ? 1.957 5.507 4.288 1.00 93.94 93 ASP A N 1
ATOM 727 C CA . ASP A 1 93 ? 1.684 4.511 3.247 1.00 93.94 93 ASP A CA 1
ATOM 728 C C . ASP A 1 93 ? 0.500 4.868 2.330 1.00 93.94 93 ASP A C 1
ATOM 730 O O . ASP A 1 93 ? 0.105 4.070 1.464 1.00 93.94 93 ASP A O 1
ATOM 734 N N . ARG A 1 94 ? -0.030 6.090 2.480 1.00 92.69 94 ARG A N 1
ATOM 735 C CA . ARG A 1 94 ? -1.123 6.682 1.697 1.00 92.69 94 ARG A CA 1
ATOM 736 C C . ARG A 1 94 ? -2.440 5.918 1.799 1.00 92.69 94 ARG A C 1
ATOM 738 O O . ARG A 1 94 ? -3.225 5.926 0.849 1.00 92.69 94 ARG A O 1
ATOM 745 N N . TRP A 1 95 ? -2.667 5.253 2.921 1.00 96.69 95 TRP A N 1
ATOM 746 C CA . TRP A 1 95 ? -3.980 4.740 3.274 1.00 96.69 95 TRP A CA 1
ATOM 747 C C . TRP A 1 95 ? -4.868 5.880 3.762 1.00 96.69 95 TRP A C 1
ATOM 749 O O . TRP A 1 95 ? -4.465 6.686 4.596 1.00 96.69 95 TRP A O 1
ATOM 759 N N . ASP A 1 96 ? -6.079 5.927 3.224 1.00 95.69 96 ASP A N 1
ATOM 760 C CA . ASP A 1 96 ? -7.146 6.825 3.641 1.00 95.69 96 ASP A CA 1
ATOM 761 C C . ASP A 1 96 ? -8.130 6.037 4.507 1.00 95.69 96 ASP A C 1
ATOM 763 O O . ASP A 1 96 ? -8.849 5.157 4.019 1.00 95.69 96 ASP A O 1
ATOM 767 N N . CYS A 1 97 ? -8.102 6.295 5.811 1.00 96.81 97 CYS A N 1
ATOM 768 C CA . CYS A 1 97 ? -8.954 5.621 6.781 1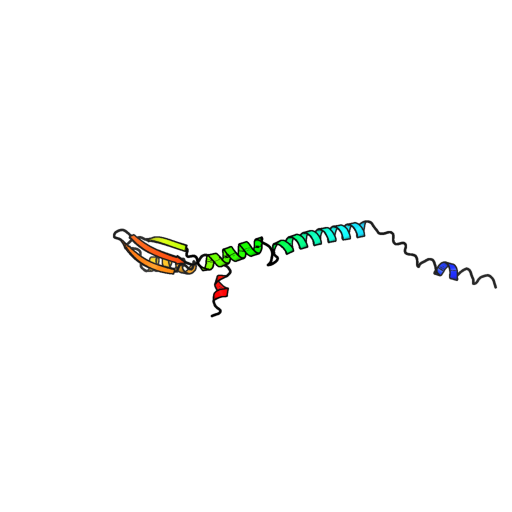.00 96.81 97 CYS A CA 1
ATOM 769 C C . CYS A 1 97 ? -10.253 6.402 6.953 1.00 96.81 97 CYS A C 1
ATOM 771 O O . CYS A 1 97 ? -10.258 7.517 7.468 1.00 96.81 97 CYS A O 1
ATOM 773 N N . PHE A 1 98 ? -11.356 5.807 6.505 1.00 95.69 98 PHE A N 1
ATOM 774 C CA . PHE A 1 98 ? -12.640 6.496 6.352 1.00 95.69 98 PHE A CA 1
ATOM 775 C C . PHE A 1 98 ? -13.697 6.038 7.358 1.00 95.69 98 PHE A C 1
ATOM 777 O O . PHE A 1 98 ? -14.748 6.668 7.467 1.00 95.69 98 PHE A O 1
ATOM 784 N N . PHE A 1 99 ? -13.455 4.933 8.069 1.00 96.50 99 PHE A N 1
ATOM 785 C CA . PHE A 1 99 ? -14.400 4.412 9.048 1.00 96.50 99 PHE A CA 1
ATOM 786 C C . PHE A 1 99 ? -13.680 3.740 10.219 1.00 96.50 99 PHE A C 1
ATOM 788 O O . PHE A 1 99 ? -12.694 3.025 10.039 1.00 96.50 99 PHE A O 1
ATOM 795 N N . LEU A 1 100 ? -14.190 4.000 11.419 1.00 95.00 100 LEU A N 1
ATOM 796 C CA . LEU A 1 100 ? -13.720 3.457 12.686 1.00 95.00 100 LEU A CA 1
ATOM 797 C C . LEU A 1 100 ? -14.928 2.853 13.390 1.00 95.00 100 LEU A C 1
ATOM 799 O O . LEU A 1 100 ? -15.873 3.577 13.705 1.00 95.00 100 LEU A O 1
ATOM 803 N N . ASP A 1 101 ? -14.891 1.547 13.621 1.00 95.75 101 ASP A N 1
ATOM 804 C CA . ASP A 1 101 ? -15.953 0.819 14.304 1.00 95.75 101 ASP A CA 1
ATOM 805 C C . ASP A 1 101 ? -15.466 0.348 15.670 1.00 95.75 101 ASP A C 1
ATOM 807 O O . ASP A 1 101 ? -14.409 -0.273 15.793 1.00 95.75 101 ASP A O 1
ATOM 811 N N . ARG A 1 102 ? -16.226 0.662 16.718 1.00 93.88 102 ARG A N 1
ATOM 812 C CA . ARG A 1 102 ? -15.876 0.268 18.080 1.00 93.88 102 ARG A CA 1
ATOM 813 C C . ARG A 1 102 ? -16.708 -0.940 18.470 1.00 93.88 102 ARG A C 1
ATOM 815 O O . ARG A 1 102 ? -17.854 -0.809 18.897 1.00 93.88 102 ARG A O 1
ATOM 822 N N . LEU A 1 103 ? -16.095 -2.109 18.358 1.00 92.19 103 LEU A N 1
ATOM 823 C CA . LEU A 1 103 ? -16.660 -3.366 18.815 1.00 92.19 103 LEU A CA 1
ATOM 824 C C . LEU A 1 103 ? -16.332 -3.574 20.299 1.00 92.19 103 LEU A C 1
ATOM 826 O O . LEU A 1 103 ? -15.495 -2.892 20.890 1.00 92.19 103 LEU A O 1
ATOM 830 N N . THR A 1 104 ? -17.017 -4.521 20.937 1.00 91.50 104 THR A N 1
ATOM 831 C CA . THR A 1 104 ? -16.879 -4.757 22.384 1.00 91.50 104 THR A CA 1
ATOM 832 C C . THR A 1 104 ? -15.460 -5.185 22.777 1.00 91.50 104 THR A C 1
ATOM 834 O O . THR A 1 104 ? -15.025 -4.907 23.891 1.00 91.50 104 THR A O 1
ATOM 837 N N . THR A 1 105 ? -14.739 -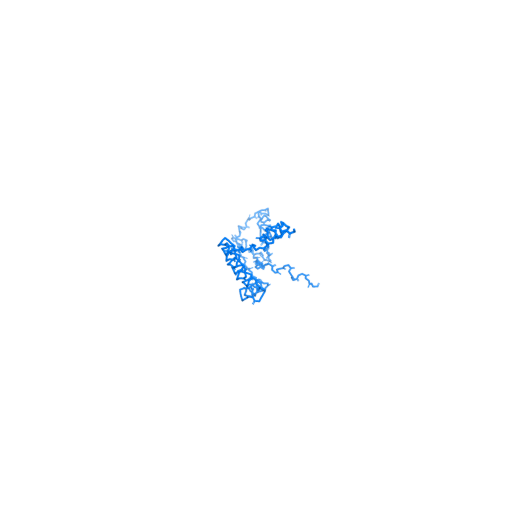5.845 21.869 1.00 95.12 105 THR A N 1
ATOM 838 C CA . THR A 1 105 ? -13.407 -6.421 22.105 1.00 95.12 105 THR A CA 1
ATOM 839 C C . THR A 1 105 ? -12.288 -5.739 21.330 1.00 95.12 105 THR A C 1
ATOM 841 O O . THR A 1 105 ? -11.132 -6.060 21.573 1.00 95.12 105 THR A O 1
ATOM 844 N N . GLU A 1 106 ? -12.601 -4.831 20.403 1.00 96.50 106 GLU A N 1
ATOM 845 C CA . GLU A 1 106 ? -11.622 -4.251 19.481 1.00 96.50 106 GLU A CA 1
ATOM 846 C C . GLU A 1 106 ? -12.102 -2.926 18.880 1.00 96.50 106 GLU A C 1
ATOM 848 O O . GLU A 1 106 ? -13.298 -2.643 18.795 1.00 96.50 106 GLU A O 1
ATOM 853 N N . LEU A 1 107 ? -11.147 -2.112 18.444 1.00 96.50 107 LEU A N 1
ATOM 854 C CA . LEU A 1 107 ? -11.375 -0.964 17.580 1.00 96.50 107 LEU A CA 1
ATOM 855 C C . LEU A 1 107 ? -10.964 -1.351 16.159 1.00 96.50 107 LEU A C 1
ATOM 857 O O . LEU A 1 107 ? -9.781 -1.537 15.886 1.00 96.50 107 LEU A O 1
ATOM 861 N N . ARG A 1 108 ? -11.933 -1.446 15.254 1.00 97.56 108 ARG A N 1
ATOM 862 C CA . ARG A 1 108 ? -11.710 -1.803 13.857 1.00 97.56 108 ARG A CA 1
ATOM 863 C C . ARG A 1 108 ? -11.533 -0.555 13.003 1.00 97.56 108 ARG A C 1
ATOM 865 O O . ARG A 1 108 ? -12.381 0.337 12.998 1.00 97.56 108 ARG A O 1
ATOM 872 N N . VAL A 1 109 ? -10.442 -0.501 12.249 1.00 97.75 109 VAL A N 1
ATOM 873 C CA . VAL A 1 109 ? -10.108 0.602 11.345 1.00 97.75 109 VAL A CA 1
ATOM 874 C C . VAL A 1 109 ? -10.268 0.137 9.906 1.00 97.75 109 VAL A C 1
ATOM 876 O O . VAL A 1 109 ? -9.652 -0.842 9.495 1.00 97.75 109 VAL A O 1
ATOM 879 N N . HIS A 1 110 ? -11.077 0.849 9.126 1.00 98.00 110 HIS A N 1
ATOM 880 C CA . HIS A 1 110 ? -11.256 0.590 7.703 1.00 98.00 110 HIS A CA 1
ATOM 881 C C . HIS A 1 110 ? -10.551 1.660 6.885 1.00 98.00 110 HIS A C 1
ATOM 883 O O . HIS A 1 110 ? -10.852 2.854 6.996 1.00 98.00 110 HIS A O 1
ATOM 889 N N . CYS A 1 111 ? -9.654 1.216 6.012 1.00 98.12 111 CYS A N 1
ATOM 890 C CA . CYS A 1 111 ? -8.904 2.099 5.141 1.00 98.12 111 CYS A CA 1
ATOM 891 C C . CYS A 1 111 ? -8.972 1.631 3.692 1.00 98.12 111 CYS A C 1
ATOM 893 O O . CYS A 1 111 ? -9.156 0.450 3.385 1.00 98.12 111 CYS A O 1
ATOM 895 N N . LYS A 1 112 ? -8.817 2.587 2.783 1.00 96.94 112 LYS A N 1
ATOM 896 C CA . LYS A 1 112 ? -8.711 2.347 1.348 1.00 96.94 112 LYS A CA 1
ATOM 897 C C . LYS A 1 112 ? -7.551 3.137 0.769 1.00 96.94 112 LYS A C 1
ATOM 899 O O . LYS A 1 112 ? -7.163 4.167 1.311 1.00 96.94 112 LYS A O 1
ATOM 904 N N . ARG A 1 113 ? -7.012 2.693 -0.357 1.00 94.81 113 ARG A N 1
ATOM 905 C CA . ARG A 1 113 ? -6.088 3.504 -1.157 1.00 94.81 113 ARG A CA 1
ATOM 906 C C . ARG A 1 113 ? -6.161 3.124 -2.620 1.00 94.81 113 ARG A C 1
ATOM 908 O O . ARG A 1 113 ? -6.550 2.012 -2.955 1.00 94.81 113 ARG A O 1
ATOM 915 N N . HIS A 1 114 ? -5.726 4.025 -3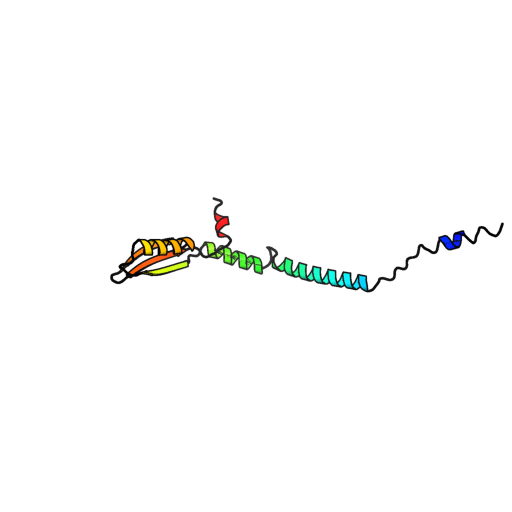.488 1.00 91.25 114 HIS A N 1
ATOM 916 C CA . HIS A 1 114 ? -5.397 3.630 -4.852 1.00 91.25 114 HIS A CA 1
ATOM 917 C C . HIS A 1 114 ? -4.110 2.793 -4.861 1.00 91.25 114 HIS A C 1
ATOM 919 O O . HIS A 1 114 ? -3.176 3.137 -4.119 1.00 91.25 114 HIS A O 1
ATOM 925 N N . PRO A 1 115 ? -4.025 1.753 -5.709 1.00 91.19 115 PRO A N 1
ATOM 926 C CA . PRO A 1 115 ? -2.789 1.028 -5.947 1.00 91.19 115 PRO A CA 1
ATOM 927 C C . PRO A 1 115 ? -1.631 1.961 -6.301 1.00 91.19 115 PRO A C 1
ATOM 929 O O . PRO A 1 115 ? -1.805 3.057 -6.847 1.00 91.19 115 PRO A O 1
ATOM 932 N N . LYS A 1 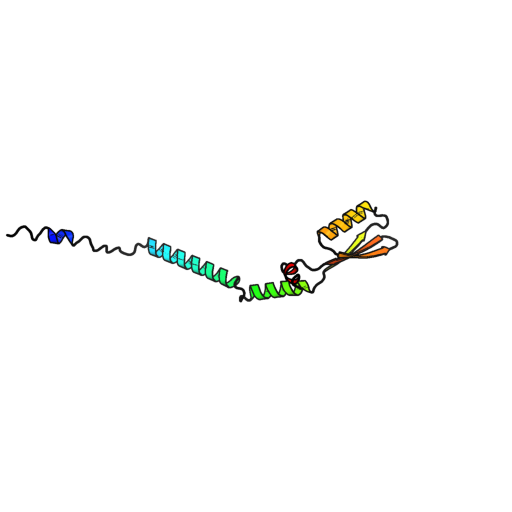116 ? -0.409 1.514 -6.007 1.00 87.50 116 LYS A N 1
ATOM 933 C CA . LYS A 1 116 ? 0.793 2.242 -6.423 1.00 87.50 116 LYS A CA 1
ATOM 934 C C . LYS A 1 116 ? 0.863 2.233 -7.953 1.00 87.50 116 LYS A C 1
ATOM 936 O O . LYS A 1 116 ? 1.022 1.175 -8.555 1.00 87.50 116 LYS A O 1
ATOM 941 N N . SER A 1 117 ? 0.753 3.416 -8.550 1.00 85.06 117 SER A N 1
ATOM 942 C CA . SER A 1 117 ? 0.887 3.628 -9.989 1.00 85.06 117 SER A CA 1
ATOM 943 C C . SER A 1 117 ? 1.766 4.840 -10.273 1.00 85.06 117 SER A C 1
ATOM 945 O O . SER A 1 117 ? 1.710 5.847 -9.557 1.00 85.06 117 SER A O 1
ATOM 947 N N . TYR A 1 118 ? 2.556 4.745 -11.340 1.00 81.12 118 TYR A N 1
ATOM 948 C CA . TYR A 1 118 ? 3.384 5.845 -11.836 1.00 81.12 118 TYR A CA 1
ATOM 949 C C . TYR A 1 118 ? 2.551 6.954 -12.492 1.00 81.12 118 TYR A C 1
ATOM 951 O O . TYR A 1 118 ? 2.983 8.104 -12.532 1.00 81.12 118 TYR A O 1
ATOM 959 N N . LEU A 1 119 ? 1.339 6.633 -12.958 1.00 77.69 119 LEU A N 1
ATOM 960 C CA . LEU A 1 119 ? 0.464 7.563 -13.677 1.00 77.69 119 LEU A CA 1
ATOM 961 C C . LEU A 1 119 ? -0.388 8.439 -12.750 1.00 77.69 119 LEU A C 1
ATOM 963 O O . LEU A 1 119 ? -1.093 9.328 -13.220 1.00 77.69 119 LEU A O 1
ATOM 967 N N . ARG A 1 120 ? -0.309 8.238 -11.429 1.00 67.56 120 ARG A N 1
ATOM 968 C CA . ARG A 1 120 ? -1.137 8.958 -10.448 1.00 67.56 120 ARG A CA 1
ATOM 969 C C . ARG A 1 120 ? -0.985 10.484 -10.516 1.00 67.56 120 ARG A C 1
ATOM 971 O O . ARG A 1 120 ? -1.956 11.186 -10.271 1.00 67.56 120 ARG A O 1
ATOM 978 N N . TYR A 1 121 ? 0.200 10.989 -10.862 1.00 68.50 121 TYR A N 1
ATOM 979 C CA . TYR A 1 121 ? 0.476 12.433 -10.943 1.00 68.50 121 TYR A CA 1
ATOM 980 C C . TYR A 1 121 ? 0.066 13.067 -12.279 1.00 68.50 121 TYR A C 1
ATOM 982 O O . TYR A 1 121 ? 0.136 14.280 -12.430 1.00 68.50 121 TYR A O 1
ATOM 990 N N . LEU A 1 122 ? -0.351 12.268 -13.264 1.00 68.56 122 LEU A N 1
ATOM 991 C CA . LEU A 1 122 ? -0.736 12.785 -14.580 1.00 68.56 122 LEU A CA 1
ATOM 992 C C . LEU A 1 122 ? -2.183 13.290 -14.617 1.00 68.56 122 LEU A C 1
ATOM 994 O O . LEU A 1 122 ? -2.533 14.058 -15.506 1.00 68.56 122 LEU A O 1
ATOM 998 N N . LEU A 1 123 ? -3.023 12.879 -13.664 1.00 59.78 123 LEU A N 1
ATOM 999 C CA . LEU A 1 123 ? -4.442 13.251 -13.623 1.00 59.78 123 LEU A CA 1
ATOM 1000 C C . LEU A 1 123 ? -4.714 14.608 -12.945 1.00 59.78 123 LEU A C 1
ATOM 1002 O O . LEU A 1 123 ? -5.869 15.019 -12.875 1.00 59.78 123 LEU A O 1
ATOM 1006 N N . GLU A 1 124 ? -3.690 15.313 -12.451 1.00 57.34 124 GLU A N 1
ATOM 1007 C CA . GLU A 1 124 ? -3.853 16.620 -11.783 1.00 57.34 124 GLU A CA 1
ATOM 1008 C C . GLU A 1 124 ? -4.081 17.793 -12.757 1.00 57.34 124 GLU A C 1
ATOM 1010 O O . GLU A 1 124 ? -4.337 18.914 -12.323 1.00 57.34 124 GLU A O 1
ATOM 1015 N N . PHE A 1 125 ? -4.057 17.552 -14.071 1.00 46.31 125 PHE A N 1
ATOM 1016 C CA . PHE A 1 125 ? -4.441 18.549 -15.071 1.00 46.31 125 PHE A CA 1
ATOM 1017 C C . PHE A 1 125 ? -5.963 18.564 -15.242 1.00 46.31 125 PHE A C 1
ATOM 1019 O O . PHE A 1 125 ? -6.509 17.892 -16.120 1.00 46.31 125 PHE A O 1
ATOM 1026 N N . ARG A 1 126 ? -6.649 19.323 -14.388 1.00 44.28 126 ARG A N 1
ATOM 1027 C CA . ARG A 1 126 ? -8.061 19.670 -14.563 1.00 44.28 126 ARG A CA 1
ATOM 1028 C C . ARG A 1 126 ? -8.241 21.176 -14.638 1.00 44.28 126 ARG A C 1
ATOM 1030 O O . ARG A 1 126 ? -7.590 21.877 -13.836 1.00 44.28 126 ARG A O 1
#

Solvent-accessible surface area (backbone atoms only — not comparable to full-atom values): 7656 Å² total; per-residue (Å²): 146,88,72,77,75,70,68,61,64,69,72,67,70,78,78,72,80,79,71,68,85,52,72,68,58,56,52,51,51,50,53,51,50,54,50,50,50,55,50,48,61,51,49,52,57,68,32,81,85,23,72,63,40,45,50,54,50,49,56,42,54,53,37,74,78,43,72,47,76,50,76,49,79,39,63,65,78,62,49,70,68,60,51,50,52,51,52,50,55,38,44,75,73,54,39,48,70,81,48,77,47,82,51,98,77,24,32,36,40,36,29,36,28,65,54,95,49,89,60,68,77,68,71,74,82,122

Nearest PDB structures (foldseek):
  1vr6-assembly1_B  TM=7.547E-01  e=2.945E-01  Thermotoga maritima
  3izp-assembly1_E  TM=6.831E-01  e=4.048E-01  Thermus thermophilus
  1itp-assembly1_A  TM=6.155E-01  e=1.195E+00  Pleurotus ostreatus
  7qpr-assembly2_B  TM=6.461E-01  e=3.309E+00  Acinetobacter baumannii

Secondary structure (DSSP, 8-state):
--SGGGSSSSSSSSS-------HHHHHHHHHHHHHHHHHHHHHHHTSTTSHHHHHHHHHHHHHTT--EEEEEEE-TT--HHHHHHHHHHHHHTT-EEEEEEE-SS-EEEEEEE----GGGGGGG--

Mean predicted aligned error: 15.31 Å

Radius of gyration: 36.81 Å; Cα contacts (8 Å, |Δi|>4): 98; chains: 1; bounding box: 88×28×97 Å

Foldseek 3Di:
DPDVVPPVVVVPPPPDPPVPPDVVVVVVVVVVVVVVVVVVVVVQCVPCPHPNNVVVVVVLVVLVVDKDKDKDWAALPDDPVRVVVVVVVCVVVVWDWDDWDRDPGTIMTITMDRPDHPCNVVPPPD

Sequence (126 aa):
MRIICWLIATLLFCSSCEQSPSPAIDQVKEGLSSTWSKAGETLDRYTPNSDSVKRMTLDEVEKLFLYEYRVDDLPPDISAEKLQEFLASLGADRWDCFFLDRLTTELRVHCKRHPKSYLRYLLEFR